Protein AF-A0A7C7JXI3-F1 (afdb_monomer_lite)

pLDDT: mean 79.51, std 10.08, range [45.28, 90.0]

Secondary structure (DSSP, 8-state):
--S--HHHHHHHHHHHHHHHHHHHHHHGGGS-GGGHHHHHHHHHHHHHHHHHHHHHH-

Radius of gyration: 14.27 Å; chains: 1; bounding box: 36×26×33 Å

Sequence (58 aa):
MKNLKFFEKVVFFLNSVVAFLLLLSYVLPHVPPKTFATLSVLSLGVPFLILLNVLFFV

Structure (mmCIF, N/CA/C/O backbone):
data_AF-A0A7C7JXI3-F1
#
_entry.id   AF-A0A7C7JXI3-F1
#
loop_
_atom_site.group_PDB
_atom_site.id
_atom_site.type_symbol
_atom_site.label_atom_id
_atom_site.label_alt_id
_atom_site.label_comp_id
_atom_site.label_asym_id
_atom_site.label_entity_id
_atom_site.label_seq_id
_atom_site.pdbx_PDB_ins_code
_atom_site.Cartn_x
_atom_site.Cartn_y
_atom_site.Cartn_z
_atom_site.occupancy
_atom_site.B_iso_or_equiv
_atom_site.auth_seq_id
_atom_site.auth_comp_id
_atom_site.auth_asym_id
_atom_site.auth_atom_id
_atom_site.pdbx_PDB_model_num
ATOM 1 N N . MET A 1 1 ? -14.966 12.510 7.690 1.00 52.69 1 MET A N 1
ATOM 2 C CA . MET A 1 1 ? -13.800 12.476 8.612 1.00 52.69 1 MET A CA 1
ATOM 3 C C . MET A 1 1 ? -14.070 13.092 9.999 1.00 52.69 1 MET A C 1
ATOM 5 O O . MET A 1 1 ? -13.117 13.320 10.730 1.00 52.69 1 MET A O 1
ATOM 9 N N . LYS A 1 2 ? -15.326 13.387 10.385 1.00 45.28 2 LYS A N 1
ATOM 10 C CA . LYS A 1 2 ? -15.648 14.122 11.629 1.00 45.28 2 LYS A CA 1
ATOM 11 C C . LYS A 1 2 ? -15.965 13.240 12.855 1.00 45.28 2 LYS A C 1
ATOM 13 O O . LYS A 1 2 ? -16.177 13.796 13.918 1.00 45.28 2 LYS A O 1
ATOM 18 N N . ASN A 1 3 ? -15.961 11.907 12.725 1.00 56.78 3 ASN A N 1
ATOM 19 C CA . ASN A 1 3 ? -16.289 10.964 13.811 1.00 56.78 3 ASN A CA 1
ATOM 20 C C . ASN A 1 3 ? -15.427 9.683 13.789 1.00 56.78 3 ASN A C 1
ATOM 22 O O . ASN A 1 3 ? -15.910 8.621 14.154 1.00 56.78 3 ASN A O 1
ATOM 26 N N . LEU A 1 4 ? -14.177 9.755 13.321 1.00 58.50 4 LEU A N 1
ATOM 27 C CA . LEU A 1 4 ? -13.251 8.620 13.423 1.00 58.50 4 LEU A CA 1
ATOM 28 C C . LEU A 1 4 ? -12.395 8.820 14.670 1.00 58.50 4 LEU A C 1
ATOM 30 O O . LEU A 1 4 ? -11.788 9.887 14.831 1.00 58.50 4 LEU A O 1
ATOM 34 N N . LYS A 1 5 ? -12.347 7.821 15.556 1.00 78.38 5 LYS A N 1
ATOM 35 C CA . LYS A 1 5 ? -11.433 7.849 16.706 1.00 78.38 5 LYS A CA 1
ATOM 36 C C . LYS A 1 5 ? -9.996 7.993 16.190 1.00 78.38 5 LYS A C 1
ATOM 38 O O . LYS A 1 5 ? -9.679 7.549 15.089 1.00 78.38 5 LYS A O 1
ATOM 43 N N . PHE A 1 6 ? -9.109 8.599 16.983 1.00 78.31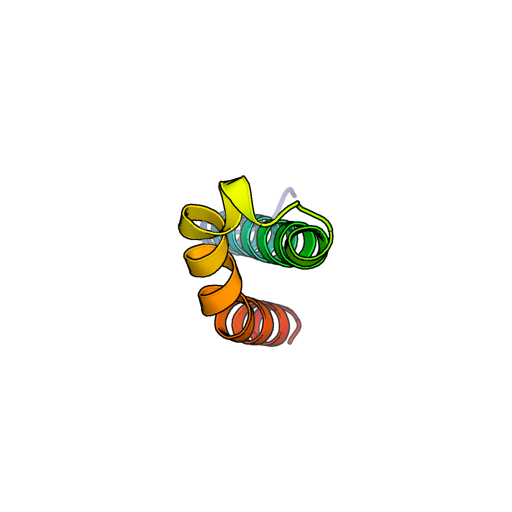 6 PHE A N 1
ATOM 44 C CA . PHE A 1 6 ? -7.706 8.821 16.590 1.00 78.31 6 PHE A CA 1
ATOM 45 C C . PHE A 1 6 ? -7.043 7.532 16.068 1.00 78.31 6 PHE A C 1
ATOM 47 O O . PHE A 1 6 ? -6.321 7.554 15.076 1.00 78.31 6 PHE A 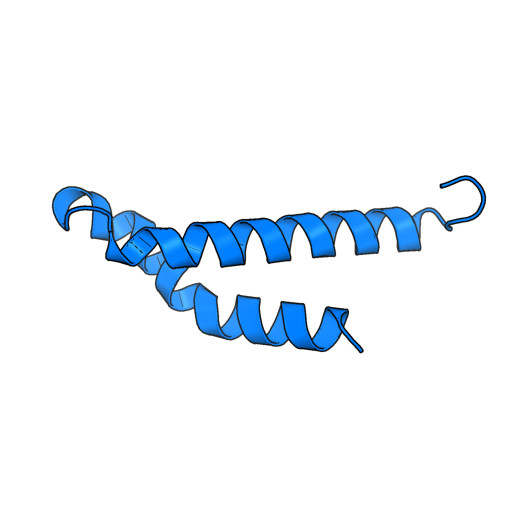O 1
ATOM 54 N N . PHE A 1 7 ? -7.396 6.397 16.679 1.00 79.81 7 PHE A N 1
ATOM 55 C CA . PHE A 1 7 ? -6.977 5.065 16.259 1.00 79.81 7 PHE A CA 1
ATOM 56 C C . PHE A 1 7 ? -7.462 4.690 14.850 1.00 79.81 7 PHE A C 1
ATOM 58 O O . PHE A 1 7 ? -6.660 4.289 14.017 1.00 79.81 7 PHE A O 1
ATOM 65 N N . GLU A 1 8 ? -8.740 4.899 14.529 1.00 81.69 8 GLU A N 1
ATOM 66 C CA . GLU A 1 8 ? -9.292 4.603 13.198 1.00 81.69 8 GLU A CA 1
ATOM 67 C C . GLU A 1 8 ? -8.649 5.460 12.105 1.00 81.69 8 GLU A C 1
ATOM 69 O O . GLU A 1 8 ? -8.441 4.996 10.987 1.00 81.69 8 GLU A O 1
ATOM 74 N N . LYS A 1 9 ? -8.272 6.703 12.427 1.00 82.81 9 LYS A N 1
ATOM 75 C CA . LYS A 1 9 ? -7.563 7.579 11.488 1.00 82.81 9 LYS A CA 1
ATOM 76 C C . LYS A 1 9 ? -6.158 7.061 11.169 1.00 82.81 9 LYS A C 1
ATOM 78 O O . LYS A 1 9 ? -5.745 7.118 10.013 1.00 82.81 9 LYS A O 1
ATOM 83 N N . VAL A 1 10 ? -5.445 6.546 12.174 1.00 86.75 10 VAL A N 1
ATOM 84 C CA . VAL A 1 10 ? -4.127 5.916 11.992 1.00 86.75 10 VAL A CA 1
ATOM 85 C C . VAL A 1 10 ? -4.261 4.630 11.184 1.00 86.75 10 VAL A C 1
ATOM 87 O O . VAL A 1 10 ? -3.537 4.457 10.212 1.00 86.75 10 VAL A O 1
ATOM 90 N N . VAL A 1 11 ? -5.221 3.772 11.531 1.00 85.94 11 VAL A N 1
ATOM 91 C CA . VAL A 1 11 ? -5.502 2.513 10.825 1.00 85.94 11 VAL A CA 1
ATOM 92 C C . VAL A 1 11 ? -5.851 2.773 9.353 1.00 85.94 11 VAL A C 1
ATOM 94 O O . VAL A 1 11 ? -5.286 2.133 8.470 1.00 85.94 11 VAL A O 1
ATOM 97 N N . PHE A 1 12 ? -6.700 3.765 9.069 1.00 85.31 12 PHE A N 1
ATOM 98 C CA . PHE A 1 12 ? -7.048 4.165 7.702 1.00 85.31 12 PHE A CA 1
ATOM 99 C C . PHE A 1 12 ? -5.843 4.707 6.919 1.00 85.31 12 PHE A C 1
ATOM 101 O O . PHE A 1 12 ? -5.665 4.380 5.745 1.00 85.31 12 PHE A O 1
ATOM 108 N N . PHE A 1 13 ? -4.994 5.512 7.565 1.00 88.19 13 PHE A N 1
ATOM 109 C CA . PHE A 1 13 ? -3.765 6.008 6.950 1.00 88.19 13 PHE A CA 1
ATOM 110 C C . PHE A 1 13 ? -2.803 4.862 6.617 1.00 88.19 13 PHE A C 1
ATOM 112 O O . PHE A 1 13 ? -2.284 4.799 5.506 1.00 88.19 13 PHE A O 1
ATOM 119 N N . LEU A 1 14 ? -2.615 3.925 7.548 1.00 88.06 14 LEU 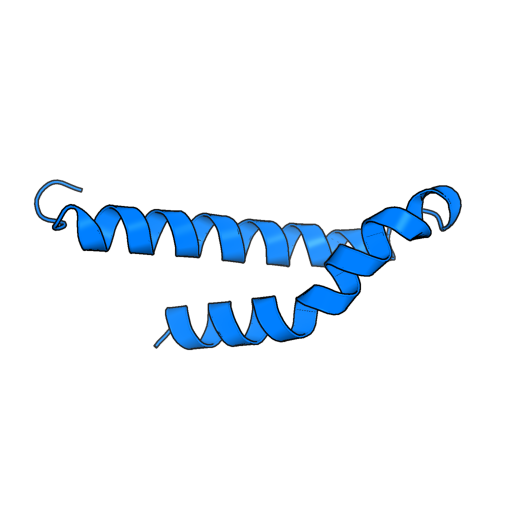A N 1
ATOM 120 C CA . LEU A 1 14 ? -1.751 2.761 7.366 1.00 88.06 14 LEU A CA 1
ATOM 121 C C . LEU A 1 14 ? -2.262 1.868 6.229 1.00 88.06 14 LEU A C 1
ATOM 123 O O . LEU A 1 14 ? -1.483 1.504 5.355 1.00 88.06 14 LEU A O 1
ATOM 127 N N . ASN A 1 15 ? -3.571 1.608 6.177 1.00 88.94 15 ASN A N 1
ATOM 128 C CA . ASN A 1 15 ? -4.218 0.895 5.076 1.00 88.94 15 ASN A CA 1
ATOM 129 C C . ASN A 1 15 ? -3.948 1.584 3.721 1.00 88.94 15 ASN A C 1
ATOM 131 O O . ASN A 1 15 ? -3.427 0.953 2.804 1.00 88.94 15 ASN A O 1
ATOM 135 N N . SER A 1 16 ? -4.174 2.901 3.623 1.00 87.31 16 SER A N 1
ATOM 136 C CA . SER A 1 16 ? -3.863 3.675 2.407 1.00 87.31 16 SER A CA 1
ATOM 137 C C . SER A 1 16 ? -2.398 3.560 1.976 1.00 87.31 16 SER A C 1
ATOM 139 O O . SER A 1 16 ? -2.120 3.392 0.789 1.00 87.31 16 SER A O 1
ATOM 141 N N . VAL A 1 17 ? -1.454 3.627 2.920 1.00 89.94 17 VAL A N 1
ATOM 142 C CA . VAL A 1 17 ? -0.019 3.486 2.624 1.00 89.94 17 VAL A CA 1
ATOM 143 C C . VAL A 1 17 ? 0.304 2.081 2.114 1.00 89.94 17 VAL A C 1
ATOM 145 O O . VAL A 1 17 ? 1.016 1.943 1.121 1.00 89.94 17 VAL A O 1
ATOM 148 N N . VAL A 1 18 ? -0.233 1.037 2.749 1.00 88.81 18 VAL A N 1
ATOM 149 C CA . VAL A 1 18 ? -0.010 -0.362 2.349 1.00 88.81 18 VAL A CA 1
ATOM 150 C C . VAL A 1 18 ? -0.613 -0.626 0.965 1.00 88.81 18 VAL A C 1
ATOM 152 O O . VAL A 1 18 ? 0.053 -1.227 0.124 1.00 88.81 18 VAL A O 1
ATOM 155 N N . ALA A 1 19 ? -1.827 -0.145 0.687 1.00 88.56 19 ALA A N 1
ATOM 156 C CA . ALA A 1 19 ? -2.453 -0.237 -0.633 1.00 88.56 19 ALA A CA 1
ATOM 157 C C . ALA A 1 19 ? -1.626 0.483 -1.713 1.00 88.56 19 ALA A C 1
ATOM 159 O O . ALA A 1 19 ? -1.390 -0.066 -2.790 1.00 88.56 19 ALA A O 1
ATOM 160 N N . PHE A 1 20 ? -1.11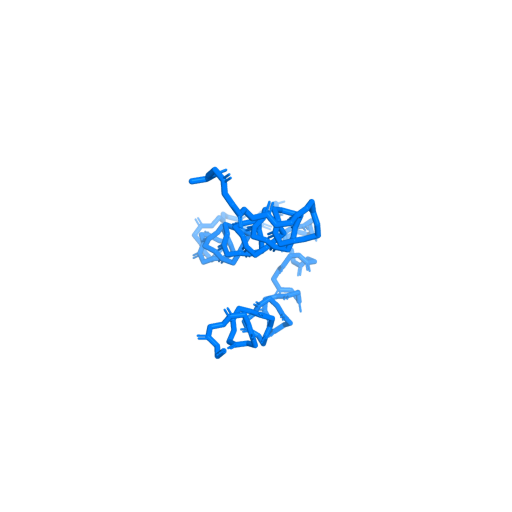4 1.680 -1.409 1.00 90.00 20 PHE A N 1
ATOM 161 C CA . PHE A 1 20 ? -0.244 2.428 -2.316 1.00 90.00 20 PHE A CA 1
ATOM 162 C C . PHE A 1 20 ? 1.080 1.700 -2.595 1.00 90.00 20 PHE A C 1
ATOM 164 O O . PHE A 1 20 ? 1.495 1.608 -3.750 1.00 90.00 20 PHE A O 1
ATOM 171 N N . LEU A 1 21 ? 1.724 1.129 -1.570 1.00 87.38 21 LEU A N 1
ATOM 172 C CA . LEU A 1 21 ? 2.939 0.321 -1.734 1.00 87.38 21 LEU A CA 1
ATOM 173 C C . LEU A 1 21 ? 2.692 -0.917 -2.602 1.00 87.38 21 LEU A C 1
ATOM 175 O O . LEU A 1 21 ? 3.542 -1.271 -3.414 1.00 87.38 21 LEU A O 1
ATOM 179 N N . LEU A 1 22 ? 1.536 -1.564 -2.447 1.00 87.50 22 LEU A N 1
ATOM 180 C CA . LEU A 1 22 ? 1.158 -2.730 -3.242 1.00 87.50 22 LEU A CA 1
ATOM 181 C C . LEU A 1 22 ? 0.987 -2.348 -4.723 1.00 87.50 22 LEU A C 1
ATOM 183 O O . LEU A 1 22 ? 1.551 -3.009 -5.594 1.00 87.50 22 LEU A O 1
ATOM 187 N N . LEU A 1 23 ? 0.311 -1.229 -5.006 1.00 87.00 23 LEU A N 1
ATOM 188 C CA . LEU A 1 23 ? 0.207 -0.675 -6.361 1.00 87.00 23 LEU A CA 1
ATOM 189 C C . LEU A 1 23 ? 1.580 -0.338 -6.954 1.00 87.00 23 LEU A C 1
ATOM 191 O O . LEU A 1 23 ? 1.847 -0.681 -8.104 1.00 87.00 23 LEU A O 1
ATOM 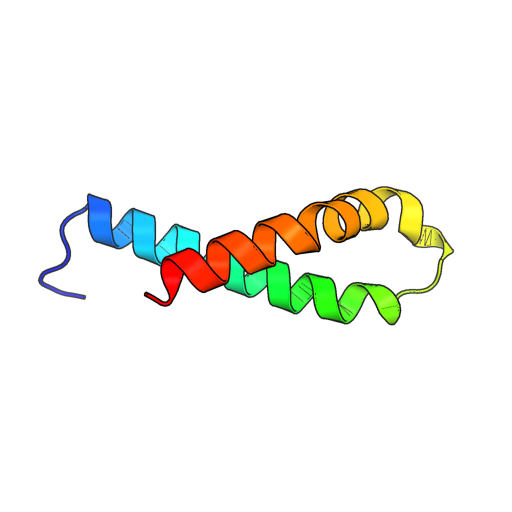195 N N . LEU A 1 24 ? 2.469 0.275 -6.167 1.00 84.81 24 LEU A N 1
ATOM 196 C CA . LEU A 1 24 ? 3.843 0.560 -6.586 1.00 84.81 24 LEU A CA 1
ATOM 197 C C . LEU A 1 24 ? 4.602 -0.733 -6.919 1.00 84.81 24 LEU A C 1
ATOM 199 O O . LEU A 1 24 ? 5.375 -0.785 -7.875 1.00 84.81 24 LEU A O 1
ATOM 203 N N . SER A 1 25 ? 4.328 -1.798 -6.170 1.00 84.19 25 SER A N 1
ATOM 204 C CA . SER A 1 25 ? 4.918 -3.108 -6.399 1.00 84.19 25 SER A CA 1
ATOM 205 C C . SER A 1 25 ? 4.499 -3.746 -7.723 1.00 84.19 25 SER A C 1
ATOM 207 O O . SER A 1 25 ? 5.291 -4.451 -8.340 1.00 84.19 25 SER A O 1
ATOM 209 N N . TYR A 1 26 ? 3.302 -3.458 -8.235 1.00 82.75 26 TYR A N 1
ATOM 210 C CA . TYR A 1 26 ? 2.913 -3.913 -9.575 1.00 82.75 26 TYR A CA 1
ATOM 211 C C . TYR A 1 26 ? 3.664 -3.205 -10.708 1.00 82.75 26 TYR A C 1
ATOM 213 O O . TYR A 1 26 ? 3.691 -3.713 -11.828 1.00 82.75 26 TYR A O 1
ATOM 221 N N . VAL A 1 27 ? 4.320 -2.077 -10.429 1.00 81.12 27 VAL A N 1
ATOM 222 C CA . VAL A 1 27 ? 5.160 -1.357 -11.398 1.00 81.12 27 VAL A CA 1
ATOM 223 C C . VAL A 1 27 ? 6.585 -1.931 -11.446 1.00 81.12 27 VAL A C 1
ATOM 225 O O . VAL A 1 27 ? 7.259 -1.805 -12.467 1.00 81.12 27 VAL A O 1
ATOM 228 N N . LEU A 1 28 ? 7.030 -2.646 -10.400 1.00 73.56 28 LEU A N 1
ATOM 229 C CA . LEU A 1 28 ? 8.353 -3.295 -10.323 1.00 73.56 28 LEU A CA 1
ATOM 230 C C . LEU A 1 28 ? 8.745 -4.138 -11.551 1.00 73.56 28 LEU A C 1
ATOM 232 O O . LEU A 1 28 ? 9.882 -3.995 -12.000 1.00 73.56 28 LEU A O 1
ATOM 236 N N . PRO A 1 29 ? 7.868 -4.987 -12.129 1.00 75.69 29 PRO A N 1
ATOM 237 C CA . PRO A 1 29 ? 8.231 -5.845 -13.259 1.00 75.69 29 PRO A CA 1
ATOM 238 C C . PRO A 1 29 ? 8.568 -5.058 -14.531 1.00 75.69 29 PRO A C 1
ATOM 240 O O . PRO A 1 29 ? 9.161 -5.608 -15.452 1.00 75.69 29 PRO A O 1
ATOM 243 N N . HIS A 1 30 ? 8.177 -3.781 -14.591 1.00 75.81 30 HIS A N 1
ATOM 244 C CA . HIS A 1 30 ? 8.418 -2.898 -15.730 1.00 75.81 30 HIS A CA 1
ATOM 245 C C . HIS A 1 30 ? 9.718 -2.087 -15.577 1.00 75.81 30 HIS A C 1
ATOM 247 O O . HIS A 1 30 ? 10.089 -1.344 -16.486 1.00 75.81 30 HIS A O 1
ATOM 253 N N . VAL A 1 31 ? 10.426 -2.215 -14.446 1.00 71.62 31 VAL A N 1
ATOM 254 C CA . VAL A 1 31 ? 11.688 -1.509 -14.188 1.00 71.62 31 VAL A CA 1
ATOM 255 C C . VAL A 1 31 ? 12.870 -2.363 -14.666 1.00 71.62 31 VAL A C 1
ATOM 257 O O . VAL A 1 31 ? 12.944 -3.544 -14.337 1.00 71.62 31 VAL A O 1
ATOM 260 N N . PRO A 1 32 ? 13.835 -1.811 -15.421 1.00 72.38 32 PRO A N 1
ATOM 261 C CA . PRO A 1 32 ? 14.985 -2.576 -15.887 1.00 72.38 32 PRO A CA 1
ATOM 262 C C . PRO A 1 32 ? 15.846 -3.142 -14.732 1.00 72.38 32 PRO A C 1
ATOM 264 O O . PRO A 1 32 ? 16.022 -2.491 -13.699 1.00 72.38 32 PRO A O 1
ATOM 267 N N . PRO A 1 33 ? 16.470 -4.323 -14.920 1.00 68.38 33 PRO A N 1
ATOM 268 C CA . PRO A 1 33 ? 17.128 -5.115 -13.869 1.00 68.38 33 PRO A CA 1
ATOM 269 C C . PRO A 1 33 ? 18.355 -4.469 -13.205 1.00 68.38 33 PRO A C 1
ATOM 271 O O . PRO A 1 33 ? 18.899 -5.013 -12.249 1.00 68.38 33 PRO A O 1
ATOM 274 N N . LYS A 1 34 ? 18.801 -3.290 -13.653 1.00 66.25 34 LYS A N 1
ATOM 275 C CA . LYS A 1 34 ? 19.953 -2.593 -13.052 1.00 66.25 34 LYS A CA 1
ATOM 276 C C . LYS A 1 34 ? 19.659 -2.031 -11.656 1.00 66.25 34 LYS A C 1
ATOM 278 O O . LYS A 1 34 ? 20.579 -1.897 -10.859 1.00 66.25 34 LYS A O 1
ATOM 283 N N . THR A 1 35 ? 18.394 -1.754 -11.344 1.00 65.69 35 THR A N 1
ATOM 284 C CA . THR A 1 35 ? 17.944 -1.245 -10.033 1.00 65.69 35 THR A CA 1
ATOM 285 C C . THR A 1 35 ? 17.242 -2.322 -9.197 1.00 65.69 35 THR A C 1
ATOM 287 O O . THR A 1 35 ? 16.713 -2.037 -8.125 1.00 65.69 35 THR A O 1
ATOM 290 N N . PHE A 1 36 ? 17.226 -3.572 -9.673 1.00 67.56 36 PHE A N 1
ATOM 291 C CA . PHE A 1 36 ? 16.428 -4.651 -9.088 1.00 67.56 36 PHE A CA 1
ATOM 292 C C . PHE A 1 36 ? 16.884 -5.064 -7.686 1.00 67.56 36 PHE A C 1
ATOM 294 O O . PHE A 1 36 ? 16.075 -5.575 -6.927 1.00 67.56 36 PHE A O 1
ATOM 301 N N . ALA A 1 37 ? 18.141 -4.829 -7.304 1.00 72.62 37 ALA A N 1
ATOM 302 C CA . ALA A 1 37 ? 18.657 -5.276 -6.007 1.00 72.62 37 ALA A CA 1
ATOM 303 C C . ALA A 1 37 ? 17.899 -4.660 -4.814 1.00 72.62 37 ALA A C 1
ATOM 305 O O . ALA A 1 37 ? 17.498 -5.374 -3.898 1.00 72.62 37 ALA A O 1
ATOM 306 N N . THR A 1 38 ? 17.643 -3.349 -4.836 1.00 72.00 38 THR A N 1
ATOM 307 C CA . THR A 1 38 ? 16.880 -2.660 -3.778 1.00 72.00 38 THR A CA 1
ATOM 308 C C . THR A 1 38 ? 15.376 -2.905 -3.908 1.00 72.00 38 THR A C 1
ATOM 310 O O . THR A 1 38 ? 14.670 -3.064 -2.914 1.00 72.00 38 THR A O 1
ATOM 313 N N . LEU A 1 39 ? 14.894 -3.001 -5.145 1.00 73.75 39 LEU A N 1
ATOM 314 C CA . LEU A 1 39 ? 13.500 -3.260 -5.501 1.00 73.75 39 LEU A CA 1
ATOM 315 C C . LEU A 1 39 ? 13.053 -4.708 -5.205 1.00 73.75 39 LEU A C 1
ATOM 317 O O . LEU A 1 39 ? 11.876 -4.956 -4.943 1.00 73.75 39 LEU A O 1
ATOM 321 N N . SER A 1 40 ? 13.984 -5.664 -5.159 1.00 78.38 40 SER A N 1
ATOM 322 C CA . SER A 1 40 ? 13.709 -7.071 -4.850 1.00 78.38 40 SER A CA 1
ATOM 323 C C . SER A 1 40 ? 13.226 -7.265 -3.415 1.00 78.38 40 SER A C 1
ATOM 325 O O . SER A 1 40 ? 12.442 -8.176 -3.170 1.00 78.38 40 SER A O 1
ATOM 327 N N . VAL A 1 41 ? 13.643 -6.412 -2.473 1.00 82.62 41 VAL A N 1
ATOM 328 C CA . VAL A 1 41 ? 13.155 -6.450 -1.083 1.00 82.62 41 VAL A CA 1
ATOM 329 C C . VAL A 1 41 ? 11.674 -6.070 -1.025 1.00 82.62 41 VAL A C 1
ATOM 331 O O . VAL A 1 41 ? 10.894 -6.713 -0.326 1.00 82.62 41 VAL A O 1
ATOM 334 N N . LEU A 1 42 ? 11.264 -5.073 -1.819 1.00 81.56 42 LEU A N 1
ATOM 335 C CA . LEU A 1 42 ? 9.861 -4.679 -1.951 1.00 81.56 42 LEU A CA 1
ATOM 336 C C . LEU A 1 42 ? 9.035 -5.788 -2.617 1.00 81.56 42 LEU A C 1
ATOM 338 O O . LEU A 1 42 ? 7.939 -6.094 -2.152 1.00 81.56 42 LEU A O 1
ATOM 342 N N . SER A 1 43 ? 9.589 -6.439 -3.647 1.00 81.94 43 SER A N 1
ATOM 343 C CA . SER A 1 43 ? 8.963 -7.588 -4.314 1.00 81.94 43 SER A CA 1
ATOM 344 C C . SER A 1 43 ? 8.785 -8.787 -3.371 1.00 81.94 43 SER A C 1
ATOM 346 O O . SER A 1 43 ? 7.714 -9.389 -3.338 1.00 81.94 43 SER A O 1
ATOM 348 N N . LEU A 1 44 ? 9.780 -9.079 -2.525 1.00 86.44 44 LEU A N 1
ATOM 349 C CA . LEU A 1 44 ? 9.701 -10.121 -1.493 1.00 86.44 44 LEU A CA 1
ATOM 350 C C . LEU A 1 44 ? 8.586 -9.841 -0.467 1.00 86.44 44 LEU A C 1
ATOM 352 O O . LEU A 1 44 ? 7.989 -10.767 0.077 1.00 86.44 44 LEU A O 1
ATOM 356 N N . GLY A 1 45 ? 8.293 -8.561 -0.217 1.00 87.25 45 GLY A N 1
ATOM 357 C CA . GLY A 1 45 ? 7.212 -8.105 0.656 1.00 87.25 45 GLY A CA 1
ATOM 358 C C . GLY A 1 45 ? 5.819 -8.106 0.014 1.00 87.25 45 GLY A C 1
ATOM 359 O O . GLY A 1 45 ? 4.832 -8.007 0.739 1.00 87.25 45 GLY A O 1
ATOM 360 N N . VAL A 1 46 ? 5.698 -8.252 -1.312 1.00 88.06 46 VAL A N 1
ATOM 361 C CA . VAL A 1 46 ? 4.405 -8.251 -2.032 1.00 88.06 46 VAL A CA 1
ATOM 362 C C . VAL A 1 46 ? 3.392 -9.253 -1.483 1.00 88.06 46 VAL A C 1
ATOM 364 O O . VAL A 1 46 ? 2.254 -8.844 -1.253 1.00 88.06 46 VAL A O 1
ATOM 367 N N . PRO A 1 47 ? 3.750 -10.526 -1.220 1.00 87.06 47 PRO A N 1
ATOM 368 C CA . PRO A 1 47 ? 2.796 -11.500 -0.694 1.00 87.06 47 PRO A CA 1
ATOM 369 C C . PRO A 1 47 ? 2.218 -11.053 0.654 1.00 87.06 47 PRO A C 1
ATOM 371 O O . PRO A 1 47 ? 1.018 -11.171 0.894 1.00 87.06 47 PRO A O 1
ATOM 374 N N . PHE A 1 48 ? 3.060 -10.468 1.510 1.00 88.94 48 PHE A N 1
ATOM 375 C CA . PHE A 1 48 ? 2.643 -9.919 2.797 1.00 88.94 48 PHE A CA 1
ATOM 376 C C . PHE A 1 48 ? 1.765 -8.676 2.628 1.00 88.94 48 PHE A C 1
ATOM 378 O O . PHE A 1 48 ? 0.749 -8.564 3.309 1.00 88.94 48 PHE A O 1
ATOM 385 N N . LEU A 1 49 ? 2.104 -7.771 1.701 1.00 86.75 49 LEU A N 1
ATOM 386 C CA . LEU A 1 49 ? 1.291 -6.589 1.386 1.00 86.75 49 LEU A CA 1
ATOM 387 C C . LEU A 1 49 ? -0.109 -6.977 0.887 1.00 86.75 49 LEU A C 1
ATOM 389 O O . LEU A 1 49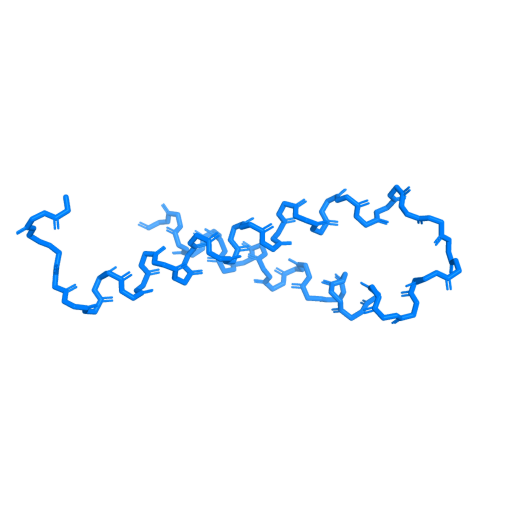 ? -1.085 -6.331 1.272 1.00 86.75 49 LEU A O 1
ATOM 393 N N . ILE A 1 50 ? -0.212 -8.034 0.070 1.00 86.19 50 ILE A N 1
ATOM 394 C CA . ILE A 1 50 ? -1.487 -8.584 -0.416 1.00 86.19 50 ILE A CA 1
ATOM 395 C C . ILE A 1 50 ? -2.313 -9.134 0.745 1.00 86.19 50 ILE A C 1
ATOM 397 O O . ILE A 1 50 ? -3.475 -8.756 0.881 1.00 86.19 50 ILE A O 1
ATOM 401 N N . LEU A 1 51 ? -1.723 -9.961 1.614 1.00 88.81 51 LEU A N 1
ATOM 402 C CA . LEU A 1 51 ? -2.415 -10.478 2.800 1.00 88.81 51 LEU A CA 1
ATOM 403 C C . LEU A 1 51 ? -2.924 -9.348 3.700 1.00 88.81 51 LEU A C 1
ATOM 405 O O . LEU A 1 51 ? -4.066 -9.393 4.153 1.00 88.81 51 LEU A O 1
ATOM 409 N N . LEU A 1 52 ? -2.104 -8.316 3.915 1.00 86.62 52 LEU A N 1
ATOM 410 C CA . LEU A 1 52 ? -2.489 -7.157 4.712 1.00 86.62 52 LEU A CA 1
ATOM 411 C C . LEU A 1 52 ? -3.662 -6.399 4.075 1.00 86.62 52 LEU A C 1
ATOM 413 O O . LEU A 1 52 ? -4.600 -6.046 4.778 1.00 86.62 52 LEU A O 1
ATOM 417 N N . ASN A 1 53 ? -3.635 -6.177 2.756 1.00 85.00 53 ASN A N 1
ATOM 418 C CA . ASN A 1 53 ? -4.727 -5.507 2.038 1.00 85.00 53 ASN A CA 1
ATOM 419 C C . ASN A 1 53 ? -6.037 -6.299 2.105 1.00 85.00 53 ASN A C 1
ATOM 421 O O . ASN A 1 53 ? -7.088 -5.701 2.301 1.00 85.00 53 ASN A O 1
ATOM 425 N N . VAL A 1 54 ? -5.982 -7.629 1.984 1.00 84.06 54 VAL A N 1
ATOM 426 C CA . VAL A 1 54 ? -7.168 -8.493 2.118 1.00 84.06 54 VAL A CA 1
ATOM 427 C C . VAL A 1 54 ? -7.730 -8.431 3.538 1.00 84.06 54 VAL A C 1
ATOM 429 O O . VAL A 1 54 ? -8.940 -8.331 3.710 1.00 84.06 54 VAL A O 1
ATOM 432 N N . LEU A 1 55 ? -6.867 -8.431 4.557 1.00 84.62 55 LEU A N 1
ATOM 433 C CA . LEU A 1 55 ? -7.284 -8.309 5.955 1.00 84.62 55 LEU A CA 1
ATOM 434 C C . LEU A 1 55 ? -7.901 -6.938 6.266 1.00 84.62 55 LEU A C 1
ATOM 436 O O . LEU A 1 55 ? -8.782 -6.838 7.104 1.00 84.62 55 LEU A O 1
ATOM 440 N N . PHE A 1 56 ? -7.443 -5.896 5.575 1.00 79.81 56 PHE A N 1
ATOM 441 C CA . PHE A 1 56 ? -7.985 -4.542 5.650 1.00 79.81 56 PHE A CA 1
ATOM 442 C C . PHE A 1 56 ? -9.270 -4.326 4.835 1.00 79.81 56 PHE A C 1
ATOM 444 O O . PHE A 1 56 ? -9.900 -3.276 4.974 1.00 79.81 56 PHE A O 1
ATOM 451 N N . PHE A 1 57 ? -9.614 -5.267 3.954 1.00 74.31 57 PHE A N 1
ATOM 452 C CA . PHE A 1 57 ? -10.806 -5.221 3.110 1.00 74.31 57 PHE A CA 1
ATOM 453 C C . PHE A 1 57 ? -12.047 -5.823 3.791 1.00 74.31 57 PHE A C 1
ATOM 455 O O . PHE A 1 57 ? -13.162 -5.430 3.451 1.00 74.31 57 PHE A O 1
ATOM 462 N N . VAL A 1 58 ? -11.854 -6.762 4.727 1.00 61.19 58 VAL A N 1
ATOM 463 C CA . VAL A 1 58 ? -12.905 -7.377 5.566 1.00 61.19 58 VAL A CA 1
ATOM 464 C C . VAL A 1 58 ? -13.167 -6.518 6.799 1.00 61.19 58 VAL A C 1
ATOM 466 O O . VAL A 1 58 ? -14.359 -6.337 7.130 1.00 61.19 58 VAL A O 1
#

Foldseek 3Di:
DVDQDPVNVVVVVVLVVLVVLLVVLVCLVVDDCPPVPVSVVSVVCNVVSVVVNVVVVD